Protein AF-A0A5C5ZPW2-F1 (afdb_monomer)

pLDDT: mean 73.65, std 18.37, range [35.09, 95.56]

Sequence (153 aa):
METLLQEAFNASRSLNKGDGQILRKQLEKANDLPLNSLVSRGIEAHHVIPKELKNNALLRRLRFNIDSALNGIPLDNIYHTGSHPNYNEAWRRVLEKINASKKSIYQKEELLIAAIAKANKAILEGPGLRKTSSNTNNPALFTKRAFRVETIA

Solvent-accessible surface area (backbone atoms only — not comparable to full-atom values): 9086 Å² total; per-residue (Å²): 124,70,63,65,58,51,50,54,50,54,56,21,53,5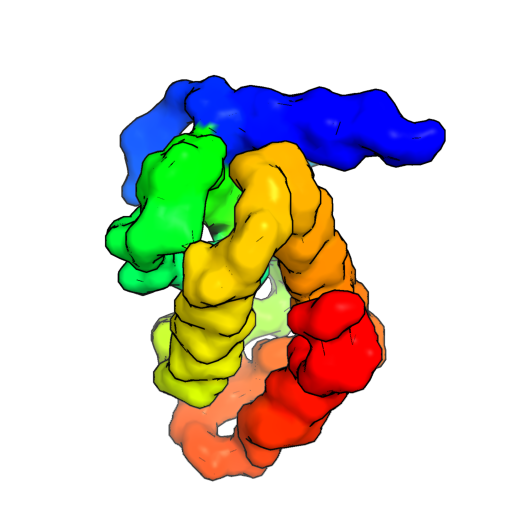8,82,77,86,84,69,75,71,45,28,45,54,33,42,27,58,77,67,78,41,60,89,62,51,47,59,79,68,56,29,44,67,40,58,68,60,52,73,89,54,55,81,37,70,45,40,55,72,69,44,55,41,61,42,22,36,83,31,45,43,83,41,75,80,66,74,73,91,73,87,52,69,65,59,53,48,50,50,51,52,54,45,49,52,54,56,72,42,94,62,54,73,67,57,41,49,54,52,50,53,51,47,45,54,37,36,51,49,37,41,74,74,43,83,42,87,59,76,57,87,67,99,72,70,67,54,65,59,55,45,48,68,31,55,47,72,88,77,79,123

Radius of gyration: 15.15 Å; Cα contacts (8 Å, |Δi|>4): 164; chains: 1; bounding box: 29×37×38 Å

Organism: NCBI:txid2714738

Secondary structure (DSSP, 8-state):
-HHHHHHHHHHTTS-----SHHHHHHHHHHTTPPTTHHHHTTEEEEESS-GGGTT-HHHHHHT--TTSGGGEEEEES----S--HHHHHHHHHHHHHHHHSS--HHHHHHHHHHHHHHHHHHHHHSS-S---SSS-S-HHHHHHHHS-GGG--

InterPro domains:
  IPR032871 AHH domain-containing protein [PF14412] (41-120)

Foldseek 3Di:
DVPVLVVLLVQQLDDDDDDLLLLQVQLCVVVVHPPCPLVVQQKDKDFLQDPVCCVPPLCVVSSGNSSHPLRTDIDHPAPDDDDDVLSNVLSSVQSVLLVPDPDDNVVSSVSVSLLSVLSNCLQVVPVHVHDDPDDDPPVCVSSCRSCVPVPND

Mean predicted aligned error: 9.57 Å

Structure (mmCIF, N/CA/C/O backbone):
data_AF-A0A5C5ZPW2-F1
#
_entry.id   AF-A0A5C5ZPW2-F1
#
loop_
_atom_site.group_PDB
_atom_site.id
_atom_site.type_symbol
_atom_site.label_atom_id
_atom_site.label_alt_id
_atom_site.label_comp_id
_atom_site.label_asym_id
_atom_site.label_entity_id
_atom_site.label_seq_id
_atom_site.pdbx_PDB_ins_code
_atom_site.Cartn_x
_atom_site.Cartn_y
_atom_site.Cartn_z
_atom_site.occupancy
_atom_site.B_iso_or_equiv
_atom_site.auth_seq_id
_atom_site.auth_comp_id
_atom_site.auth_asym_id
_atom_site.auth_atom_id
_atom_site.pdbx_PDB_model_num
ATOM 1 N N . MET A 1 1 ? 10.121 8.602 15.554 1.00 48.44 1 MET A N 1
ATOM 2 C CA . MET A 1 1 ? 9.873 7.662 14.435 1.00 48.44 1 MET A CA 1
ATOM 3 C C . MET A 1 1 ? 8.393 7.623 14.026 1.00 48.44 1 MET A C 1
ATOM 5 O O . MET A 1 1 ? 8.129 7.320 12.873 1.00 48.44 1 MET A O 1
ATOM 9 N N . GLU A 1 2 ? 7.447 7.993 14.909 1.00 52.41 2 GLU A N 1
ATOM 10 C CA . GLU A 1 2 ? 5.997 8.098 14.610 1.00 52.41 2 GLU A CA 1
ATOM 11 C C . GLU A 1 2 ? 5.615 9.193 13.592 1.00 52.41 2 GLU A C 1
ATOM 13 O O . GLU A 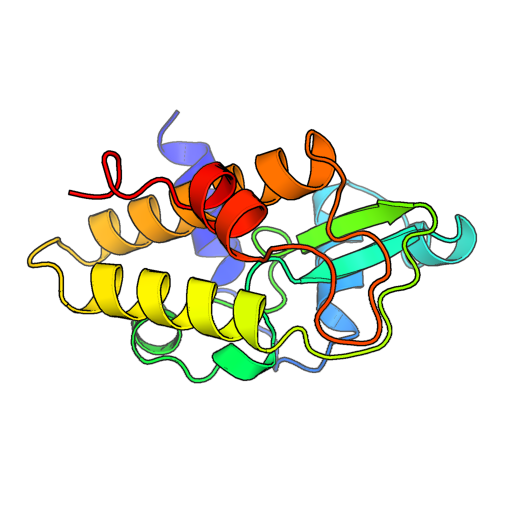1 2 ? 4.643 9.040 12.859 1.00 52.41 2 GLU A O 1
ATOM 18 N N . THR A 1 3 ? 6.384 10.279 13.487 1.00 58.84 3 THR A N 1
ATOM 19 C CA . THR A 1 3 ? 6.017 11.451 12.669 1.00 58.84 3 THR A CA 1
ATOM 20 C C . THR A 1 3 ? 6.078 11.200 11.159 1.00 58.84 3 THR A C 1
ATOM 22 O O . THR A 1 3 ? 5.123 11.511 10.454 1.00 58.84 3 THR A O 1
ATOM 25 N N . LEU A 1 4 ? 7.137 10.553 10.659 1.00 59.34 4 LEU A N 1
ATOM 26 C CA . LEU A 1 4 ? 7.328 10.319 9.217 1.00 59.34 4 LEU A CA 1
ATOM 27 C C . LEU A 1 4 ? 6.287 9.357 8.618 1.00 59.34 4 LEU A C 1
ATOM 29 O O . LEU A 1 4 ? 5.847 9.536 7.483 1.00 59.34 4 LEU A 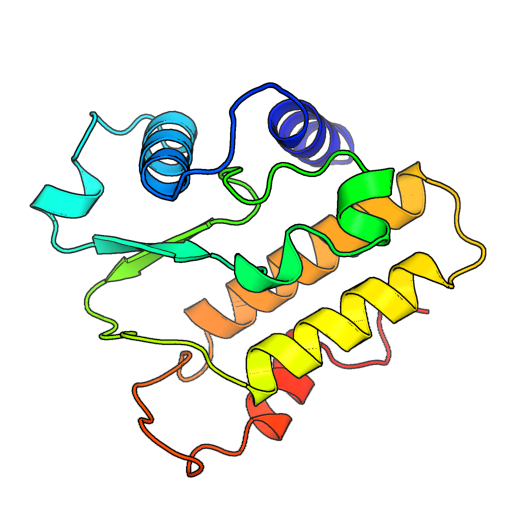O 1
ATOM 33 N N . LEU A 1 5 ? 5.865 8.341 9.380 1.00 59.28 5 LEU A N 1
ATOM 34 C CA . LEU A 1 5 ? 4.841 7.393 8.926 1.00 59.28 5 LEU A CA 1
ATOM 35 C C . LEU A 1 5 ? 3.453 8.041 8.894 1.00 59.28 5 LEU A C 1
ATOM 37 O O . LEU A 1 5 ? 2.701 7.823 7.943 1.00 59.28 5 LEU A O 1
ATOM 41 N N . GLN A 1 6 ? 3.135 8.880 9.883 1.00 64.81 6 GLN A N 1
ATOM 42 C CA . GLN A 1 6 ? 1.873 9.613 9.914 1.00 64.81 6 GLN A CA 1
ATOM 43 C C . GLN A 1 6 ? 1.805 10.685 8.817 1.00 64.81 6 GLN A C 1
ATOM 45 O O . GLN A 1 6 ? 0.753 10.869 8.207 1.00 64.81 6 GLN A O 1
ATOM 50 N N . GLU A 1 7 ? 2.913 11.361 8.513 1.00 67.62 7 GLU A N 1
ATOM 51 C CA . GLU A 1 7 ? 3.010 12.316 7.402 1.00 67.62 7 GLU A CA 1
ATOM 52 C C . GLU A 1 7 ? 2.809 11.634 6.045 1.00 67.62 7 GLU A C 1
ATOM 54 O O . GLU A 1 7 ? 1.976 12.083 5.253 1.00 67.62 7 GLU A O 1
ATOM 59 N N . ALA A 1 8 ? 3.477 10.501 5.801 1.00 63.34 8 ALA A N 1
ATOM 60 C CA . ALA A 1 8 ? 3.278 9.704 4.589 1.00 63.34 8 ALA A CA 1
ATOM 61 C C . ALA A 1 8 ? 1.829 9.199 4.465 1.00 63.34 8 ALA A C 1
ATOM 63 O O . ALA A 1 8 ? 1.246 9.188 3.374 1.00 63.34 8 ALA A O 1
ATOM 64 N N . PHE A 1 9 ? 1.206 8.828 5.587 1.00 67.56 9 PHE A N 1
ATOM 65 C CA . PHE A 1 9 ? -0.193 8.420 5.606 1.00 67.56 9 PHE A CA 1
ATOM 66 C C . PHE A 1 9 ? -1.151 9.588 5.350 1.00 67.56 9 PHE A C 1
ATOM 68 O O . PHE A 1 9 ? -2.096 9.459 4.573 1.00 67.56 9 PHE A O 1
ATOM 75 N N . ASN A 1 10 ? -0.898 10.758 5.928 1.00 69.19 10 ASN A N 1
ATOM 76 C CA . ASN A 1 10 ? -1.689 11.958 5.671 1.00 69.19 10 ASN A CA 1
ATOM 77 C C . ASN A 1 10 ? -1.545 12.424 4.214 1.00 69.19 10 ASN A C 1
ATOM 79 O O . ASN A 1 10 ? -2.543 12.786 3.589 1.00 69.19 10 ASN A O 1
ATOM 83 N N . ALA A 1 11 ? -0.351 12.315 3.623 1.00 65.94 11 ALA A N 1
ATOM 84 C CA . ALA A 1 11 ? -0.140 12.530 2.193 1.00 65.94 11 ALA A CA 1
ATOM 85 C C . ALA A 1 11 ? -0.947 11.530 1.344 1.00 65.94 11 ALA A C 1
ATOM 87 O O . ALA A 1 11 ? -1.524 11.912 0.327 1.00 65.94 11 ALA A O 1
ATOM 88 N N . SER A 1 12 ? -1.101 10.284 1.813 1.00 60.56 12 SER A N 1
ATOM 89 C CA . SER A 1 12 ? -1.986 9.292 1.186 1.00 60.56 12 SER A CA 1
ATOM 90 C C . SER A 1 12 ? -3.478 9.632 1.286 1.00 60.56 12 SER A C 1
ATOM 92 O O . SER A 1 12 ? -4.277 9.031 0.587 1.00 60.56 12 SER A O 1
ATOM 94 N N . ARG A 1 13 ? -3.901 10.585 2.120 1.00 68.56 13 ARG A N 1
ATOM 95 C CA . ARG A 1 13 ? -5.306 11.035 2.185 1.00 68.56 13 ARG A CA 1
ATOM 96 C C . ARG A 1 13 ? -5.600 12.191 1.233 1.00 68.56 13 ARG A C 1
ATOM 98 O O . ARG A 1 13 ? -6.762 12.466 0.932 1.00 68.56 13 ARG A O 1
ATOM 105 N N . SER A 1 14 ? -4.556 12.873 0.768 1.00 54.31 14 SER A N 1
ATOM 106 C CA . SER A 1 14 ? -4.656 14.054 -0.078 1.00 54.31 14 SER A CA 1
ATOM 107 C C . SER A 1 14 ? -4.823 13.658 -1.550 1.00 54.31 14 SER A C 1
ATOM 109 O O . SER A 1 14 ? -3.887 13.210 -2.202 1.00 54.31 14 SER A O 1
ATOM 111 N N . LEU A 1 15 ? -6.065 13.795 -2.030 1.00 49.66 15 LEU A N 1
ATOM 112 C CA . LEU A 1 15 ? -6.499 14.051 -3.411 1.00 49.66 15 LEU A CA 1
ATOM 113 C C . LEU A 1 15 ? -5.731 13.329 -4.541 1.00 49.66 15 LEU A C 1
ATOM 115 O O . LEU A 1 15 ? -4.654 13.751 -4.948 1.00 49.66 15 LEU A O 1
ATOM 119 N N . ASN A 1 16 ? -6.361 12.320 -5.158 1.00 47.97 16 ASN A N 1
ATOM 120 C CA . ASN A 1 16 ? -6.749 12.344 -6.580 1.00 47.97 16 ASN A CA 1
ATOM 121 C C . ASN A 1 16 ? -7.452 11.035 -6.992 1.00 47.97 16 ASN A C 1
ATOM 123 O O . ASN A 1 16 ? -7.126 9.952 -6.514 1.00 47.97 16 ASN A O 1
ATOM 127 N N . LYS A 1 17 ? -8.465 11.161 -7.859 1.00 44.84 17 LYS A N 1
ATOM 128 C CA . LYS A 1 17 ? -9.323 10.073 -8.354 1.00 44.84 17 LYS A CA 1
ATOM 129 C C . LYS A 1 17 ? -8.474 8.988 -9.026 1.00 44.84 17 LYS A C 1
ATOM 131 O O . LYS A 1 17 ? -7.730 9.279 -9.952 1.00 44.84 17 LYS A O 1
ATOM 136 N N . GLY A 1 18 ? -8.568 7.762 -8.514 1.00 43.72 18 GLY A N 1
ATOM 137 C CA . GLY A 1 18 ? -7.619 6.692 -8.799 1.00 43.72 18 GLY A CA 1
ATOM 138 C C . GLY A 1 18 ? -7.685 6.110 -10.211 1.00 43.72 18 GLY A C 1
ATOM 139 O O . GLY A 1 18 ? -8.371 5.113 -10.443 1.00 43.72 18 GLY A O 1
ATOM 140 N N . ASP A 1 19 ? -6.875 6.651 -11.119 1.00 44.81 19 ASP A N 1
ATOM 141 C CA . ASP A 1 19 ? -6.760 6.204 -12.508 1.00 44.81 19 ASP A CA 1
ATOM 142 C C . ASP A 1 19 ? -5.369 5.665 -12.867 1.00 44.81 19 ASP A C 1
ATOM 144 O O . ASP A 1 19 ? -4.996 5.702 -14.021 1.00 44.81 19 ASP A O 1
ATOM 148 N N . GLY A 1 20 ? -4.587 5.089 -11.940 1.00 46.69 20 GLY A N 1
ATOM 149 C CA . GLY A 1 20 ? -3.472 4.167 -12.277 1.00 46.69 20 GLY A CA 1
ATOM 150 C C . GLY A 1 20 ? -2.232 4.789 -12.951 1.00 46.69 20 GLY A C 1
ATOM 151 O O . GLY A 1 20 ? -1.120 4.358 -12.685 1.00 46.69 20 GLY A O 1
ATOM 152 N N . GLN A 1 21 ? -2.374 5.885 -13.698 1.00 54.00 21 GLN A N 1
ATOM 153 C CA . GLN A 1 21 ? -1.298 6.779 -14.124 1.00 54.00 21 GLN A CA 1
ATOM 154 C C . GLN A 1 21 ? -0.813 7.680 -12.976 1.00 54.00 21 GLN A C 1
ATOM 156 O O . GLN A 1 21 ? 0.151 8.427 -13.134 1.00 54.00 21 GLN A O 1
ATOM 161 N N . ILE A 1 22 ? -1.495 7.638 -11.827 1.00 78.69 22 ILE A N 1
ATOM 162 C CA . ILE A 1 22 ? -1.210 8.480 -10.665 1.00 78.69 22 ILE A CA 1
ATOM 163 C C . ILE A 1 22 ? -0.125 7.856 -9.792 1.00 78.69 22 ILE A C 1
ATOM 165 O O . ILE A 1 22 ? 0.755 8.597 -9.367 1.00 78.69 22 ILE A O 1
ATOM 169 N N . LEU A 1 23 ? -0.114 6.528 -9.598 1.00 84.69 23 LEU A N 1
ATOM 170 C CA . LEU A 1 23 ? 0.870 5.882 -8.720 1.00 84.69 23 LEU A CA 1
ATOM 171 C C . LEU A 1 23 ? 2.302 6.216 -9.136 1.00 84.69 23 LEU A C 1
ATOM 173 O O . LEU A 1 23 ? 3.099 6.649 -8.310 1.00 84.69 23 LEU A O 1
ATOM 177 N N . ARG A 1 24 ? 2.612 6.094 -10.432 1.00 86.31 24 ARG A N 1
ATOM 178 C CA . ARG A 1 24 ? 3.929 6.459 -10.961 1.00 86.31 24 ARG A CA 1
ATOM 179 C C . ARG A 1 24 ? 4.292 7.906 -10.642 1.00 86.31 24 ARG A C 1
ATOM 181 O O . ARG A 1 24 ? 5.387 8.153 -10.160 1.00 86.31 24 ARG A O 1
ATOM 188 N N . LYS A 1 25 ? 3.381 8.852 -10.888 1.00 85.62 25 LYS A N 1
ATOM 189 C CA . LYS A 1 25 ? 3.621 10.279 -10.619 1.00 85.62 25 LYS A CA 1
ATOM 190 C C . LYS A 1 25 ? 3.854 10.538 -9.132 1.00 85.62 25 LYS A C 1
ATOM 192 O O . LYS A 1 25 ? 4.693 11.360 -8.786 1.00 85.62 25 LYS A O 1
ATOM 197 N N . GLN A 1 26 ? 3.122 9.841 -8.262 1.00 86.06 26 GLN A N 1
ATOM 198 C CA . GLN A 1 26 ? 3.303 9.933 -6.815 1.00 86.06 26 GLN A CA 1
ATOM 199 C C . GLN A 1 26 ? 4.649 9.344 -6.385 1.00 86.06 26 GLN A C 1
ATOM 201 O O . GLN A 1 26 ? 5.336 9.966 -5.585 1.00 86.06 26 GLN A O 1
ATOM 206 N N . LEU A 1 27 ? 5.058 8.198 -6.942 1.00 85.75 27 LEU A N 1
ATOM 207 C CA . LEU A 1 27 ? 6.374 7.607 -6.688 1.00 85.75 27 LEU A CA 1
ATOM 208 C C . LEU A 1 27 ? 7.508 8.501 -7.191 1.00 85.75 27 LEU A C 1
ATOM 210 O O . LEU A 1 27 ? 8.450 8.741 -6.448 1.00 85.75 27 LEU A O 1
ATOM 214 N N . GLU A 1 28 ? 7.415 9.025 -8.413 1.00 85.19 28 GLU A N 1
ATOM 215 C CA . GLU A 1 28 ? 8.413 9.948 -8.960 1.00 85.19 28 GLU A CA 1
ATOM 216 C C . GLU A 1 28 ? 8.532 11.194 -8.077 1.00 85.19 28 GLU A C 1
ATOM 218 O O . GLU A 1 28 ? 9.628 11.517 -7.633 1.00 85.19 28 GLU A O 1
ATOM 223 N N . LYS A 1 29 ? 7.404 11.813 -7.709 1.00 86.56 29 LYS A N 1
ATOM 224 C CA . LYS A 1 29 ? 7.383 12.965 -6.800 1.00 86.56 29 LYS A CA 1
ATOM 225 C C . LYS A 1 29 ? 7.967 12.646 -5.420 1.00 86.56 29 LYS A C 1
ATOM 227 O O . LYS A 1 29 ? 8.700 13.460 -4.882 1.00 86.56 29 LYS A O 1
ATOM 232 N N . ALA A 1 30 ? 7.634 11.494 -4.838 1.00 84.69 30 ALA A N 1
ATOM 233 C CA . ALA A 1 30 ? 8.107 11.108 -3.507 1.00 84.69 30 ALA A CA 1
ATOM 234 C C . ALA A 1 30 ? 9.608 10.773 -3.463 1.00 84.69 30 ALA A C 1
ATO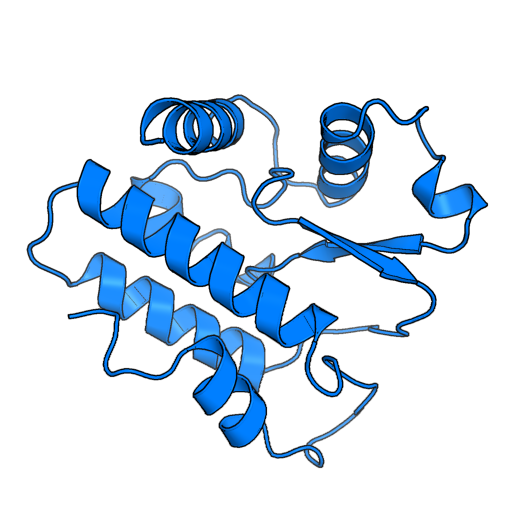M 236 O O . ALA A 1 30 ? 10.180 10.734 -2.380 1.00 84.69 30 ALA A O 1
ATOM 237 N N . ASN A 1 31 ? 10.224 10.510 -4.618 1.00 82.56 31 ASN A N 1
ATOM 238 C CA . ASN A 1 31 ? 11.650 10.213 -4.751 1.00 82.56 31 ASN A CA 1
ATOM 239 C C . ASN A 1 31 ? 12.421 11.356 -5.438 1.00 82.56 31 ASN A C 1
ATOM 241 O O . ASN A 1 31 ? 13.528 11.126 -5.920 1.00 82.56 31 ASN A O 1
ATOM 245 N N . ASP A 1 32 ? 11.820 12.547 -5.548 1.00 87.25 32 ASP A N 1
ATOM 246 C CA . ASP A 1 32 ? 12.389 13.714 -6.239 1.00 87.25 32 ASP A CA 1
ATOM 247 C C . ASP A 1 32 ? 12.880 13.409 -7.669 1.00 87.25 32 ASP A C 1
ATOM 249 O O . ASP A 1 32 ? 13.855 13.971 -8.171 1.00 87.25 32 ASP A O 1
ATOM 253 N N . LEU A 1 33 ? 12.189 12.493 -8.353 1.00 83.94 33 LEU A N 1
ATOM 254 C CA . LEU A 1 33 ? 12.494 12.105 -9.722 1.00 83.94 33 LEU A CA 1
ATOM 255 C C . LEU A 1 33 ? 11.722 12.979 -10.722 1.00 83.94 33 LEU A C 1
ATOM 257 O O . LEU A 1 33 ? 10.545 13.288 -10.505 1.00 83.94 33 LEU A O 1
ATOM 261 N N . PRO A 1 34 ? 12.327 13.304 -11.880 1.00 88.00 34 PRO A N 1
ATOM 262 C CA . PRO A 1 34 ? 11.604 13.912 -12.988 1.00 88.00 34 PRO A CA 1
ATOM 263 C C . PRO A 1 34 ? 10.418 13.051 -13.440 1.00 88.00 34 PRO A C 1
ATOM 26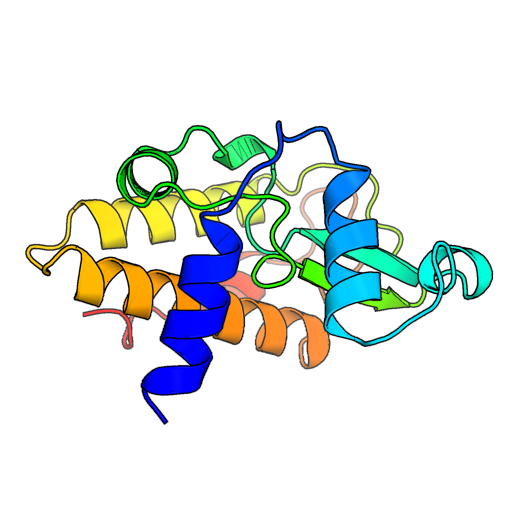5 O O . PRO A 1 34 ? 10.471 11.817 -13.409 1.00 88.00 34 PRO A O 1
ATOM 268 N N . LEU A 1 35 ? 9.365 13.706 -13.933 1.00 83.44 35 LEU A N 1
ATOM 269 C CA . LEU A 1 35 ? 8.216 13.019 -14.516 1.00 83.44 35 LEU A CA 1
ATOM 270 C C . LEU A 1 35 ? 8.669 12.092 -15.658 1.00 83.44 35 LEU A C 1
ATOM 272 O O . LEU A 1 35 ? 9.408 12.508 -16.545 1.00 83.44 35 LEU A O 1
ATOM 276 N N . ASN A 1 36 ? 8.165 10.857 -15.666 1.00 83.69 36 ASN A N 1
ATOM 277 C CA . ASN A 1 36 ? 8.501 9.789 -16.622 1.00 83.69 36 ASN A CA 1
ATOM 278 C C . ASN A 1 36 ? 9.906 9.178 -16.467 1.00 83.69 36 ASN A C 1
ATOM 280 O O . ASN A 1 36 ? 10.270 8.332 -17.284 1.00 83.69 36 ASN A O 1
ATOM 284 N N . SER A 1 37 ? 10.664 9.531 -15.422 1.00 85.31 37 SER A N 1
ATOM 285 C CA . SER A 1 37 ? 11.980 8.938 -15.135 1.00 85.31 37 SER A CA 1
ATOM 286 C C . SER A 1 37 ? 11.915 7.425 -14.895 1.00 85.31 37 SER A C 1
ATOM 288 O O . SER A 1 37 ? 12.823 6.696 -15.286 1.00 85.31 37 SER A O 1
ATOM 290 N N . LEU A 1 38 ? 10.831 6.908 -14.302 1.00 83.06 38 LEU A N 1
ATOM 291 C CA . LEU A 1 38 ? 10.691 5.457 -14.124 1.00 83.06 38 LEU A CA 1
ATOM 292 C C . LEU A 1 38 ? 10.466 4.754 -15.471 1.00 83.06 38 LEU A C 1
ATOM 294 O O . LEU A 1 38 ? 11.140 3.773 -15.774 1.00 83.06 38 LEU A O 1
ATOM 298 N N . VAL A 1 39 ? 9.604 5.316 -16.327 1.00 81.56 39 VAL A N 1
ATOM 299 C CA . VAL A 1 39 ? 9.313 4.754 -17.660 1.00 81.56 39 VAL A CA 1
ATOM 300 C C . VAL A 1 39 ? 10.555 4.750 -18.544 1.00 81.56 39 VAL A C 1
ATOM 302 O O . VAL A 1 39 ? 10.841 3.739 -19.179 1.00 81.56 39 VAL A O 1
ATOM 305 N N . SER A 1 40 ? 11.317 5.848 -18.570 1.00 81.75 40 SER A N 1
ATOM 306 C CA . SER A 1 40 ? 12.529 5.943 -19.396 1.00 81.75 40 SER A CA 1
ATOM 307 C C . SER A 1 40 ? 13.610 4.937 -18.993 1.00 81.75 40 SER A C 1
ATOM 309 O O . SER A 1 40 ? 14.456 4.585 -19.810 1.00 81.75 40 SER A O 1
ATOM 311 N N . ARG A 1 41 ? 13.559 4.444 -17.752 1.00 81.56 41 ARG A N 1
ATOM 312 C CA . ARG A 1 41 ? 14.459 3.423 -17.203 1.00 81.56 41 ARG A CA 1
ATOM 313 C C . ARG A 1 41 ? 13.907 1.998 -17.320 1.00 81.56 41 ARG A C 1
ATOM 315 O O . ARG A 1 41 ? 14.553 1.076 -16.833 1.00 81.56 41 ARG A O 1
ATOM 322 N N . GLY A 1 42 ? 12.727 1.809 -17.920 1.00 78.25 42 GLY A N 1
ATOM 323 C CA . GLY A 1 42 ? 12.053 0.506 -17.975 1.00 78.25 42 GLY A CA 1
ATOM 324 C C . GLY A 1 42 ? 11.576 0.004 -16.606 1.00 78.25 42 GLY A C 1
ATOM 325 O O . GLY A 1 42 ? 11.471 -1.201 -16.394 1.00 78.25 42 GLY A O 1
ATOM 326 N N . ILE A 1 43 ? 11.333 0.920 -15.664 1.00 82.38 43 ILE A N 1
ATOM 327 C CA . ILE A 1 43 ? 10.875 0.626 -14.305 1.00 82.38 43 ILE A CA 1
ATOM 328 C C . ILE A 1 43 ? 9.360 0.816 -14.234 1.00 82.38 43 ILE A C 1
ATOM 330 O O . ILE A 1 43 ? 8.830 1.875 -14.585 1.00 82.38 43 ILE A O 1
ATOM 334 N N . GLU A 1 44 ? 8.661 -0.193 -13.724 1.00 80.25 44 GLU A N 1
ATOM 335 C CA . GLU A 1 44 ? 7.219 -0.139 -13.507 1.00 80.25 44 GLU A CA 1
ATOM 336 C C . GLU A 1 44 ? 6.883 0.326 -12.085 1.00 80.25 44 GLU A C 1
ATOM 338 O O . GLU A 1 44 ? 7.555 -0.013 -11.109 1.00 80.25 44 GLU A O 1
ATOM 343 N N . ALA A 1 45 ? 5.808 1.108 -11.967 1.00 84.56 45 ALA A N 1
ATOM 344 C CA . ALA A 1 45 ? 5.212 1.473 -10.689 1.00 84.56 45 ALA A CA 1
ATOM 345 C C . ALA A 1 45 ? 4.197 0.398 -10.286 1.00 84.56 45 ALA A C 1
ATOM 347 O O . ALA A 1 45 ? 3.104 0.341 -10.852 1.00 84.56 45 ALA A O 1
ATOM 348 N N . HIS A 1 46 ? 4.548 -0.439 -9.314 1.00 84.44 46 HIS A N 1
ATOM 349 C CA . HIS A 1 46 ? 3.729 -1.577 -8.908 1.00 84.44 46 HIS A CA 1
ATOM 350 C C . HIS A 1 46 ? 2.939 -1.284 -7.627 1.00 84.44 46 HIS A C 1
ATOM 352 O O . HIS A 1 46 ? 3.507 -0.857 -6.619 1.00 84.44 46 HIS A O 1
ATOM 358 N N . HIS A 1 47 ? 1.630 -1.554 -7.651 1.00 88.00 47 HIS A N 1
ATOM 359 C CA . HIS A 1 47 ? 0.761 -1.450 -6.478 1.00 88.00 47 HIS A CA 1
ATOM 360 C C . HIS A 1 47 ? 1.027 -2.576 -5.486 1.00 88.00 47 HIS A C 1
ATOM 362 O O . HIS A 1 47 ? 0.948 -3.759 -5.807 1.00 88.00 47 HIS A O 1
ATOM 368 N N . VAL A 1 48 ? 1.269 -2.207 -4.239 1.00 88.44 48 VAL A N 1
ATOM 369 C CA . VAL A 1 48 ? 1.508 -3.151 -3.151 1.00 88.44 48 VAL A CA 1
ATOM 370 C C . VAL A 1 48 ? 0.178 -3.757 -2.727 1.00 88.44 48 VAL A C 1
ATOM 372 O O . VAL A 1 48 ? -0.017 -4.958 -2.858 1.00 88.44 48 VAL A O 1
ATOM 375 N N . ILE A 1 49 ? -0.785 -2.941 -2.312 1.00 90.44 49 ILE A N 1
ATOM 376 C CA . ILE A 1 49 ? -2.186 -3.341 -2.199 1.00 90.44 49 ILE A CA 1
ATOM 377 C C . ILE A 1 49 ? -2.801 -3.278 -3.602 1.00 90.44 49 ILE A C 1
ATOM 379 O O . ILE A 1 49 ? -2.825 -2.188 -4.183 1.00 90.44 49 ILE A O 1
ATOM 383 N N . PRO A 1 50 ? -3.343 -4.391 -4.128 1.00 87.75 50 PRO A N 1
ATOM 384 C CA . PRO A 1 50 ? -3.945 -4.446 -5.456 1.00 87.75 50 PRO A CA 1
ATOM 385 C C . PRO A 1 50 ? -5.039 -3.399 -5.657 1.00 87.75 50 PRO A C 1
ATOM 387 O O . PRO A 1 50 ? -5.894 -3.191 -4.787 1.00 87.75 50 PRO A O 1
ATOM 390 N N . LYS A 1 51 ? -5.056 -2.768 -6.834 1.00 87.44 51 LYS A N 1
ATOM 391 C CA . LYS A 1 51 ? -6.010 -1.699 -7.162 1.00 87.44 51 LYS A CA 1
ATOM 392 C C . LYS A 1 51 ? -7.462 -2.186 -7.146 1.00 87.44 51 LYS A C 1
ATOM 394 O O . LYS A 1 51 ? -8.379 -1.418 -6.853 1.00 87.44 51 LYS A O 1
ATOM 399 N N . GLU A 1 52 ? -7.684 -3.469 -7.397 1.00 87.25 52 GLU A N 1
ATOM 400 C CA . GLU A 1 52 ? -8.982 -4.142 -7.329 1.00 87.25 52 GLU A CA 1
ATOM 401 C C . GLU A 1 52 ? -9.584 -4.095 -5.918 1.00 87.25 52 GLU A C 1
ATOM 403 O O . GLU A 1 52 ? -10.804 -4.131 -5.761 1.00 87.25 52 GLU A O 1
ATOM 408 N N . LEU A 1 53 ? -8.749 -3.947 -4.884 1.00 90.69 53 LEU A N 1
ATOM 409 C CA . LEU A 1 53 ? -9.183 -3.824 -3.495 1.00 90.69 53 LEU A CA 1
ATOM 410 C C . LEU A 1 53 ? -9.457 -2.378 -3.068 1.00 90.69 53 LEU A C 1
ATOM 412 O O . LEU A 1 53 ? -9.814 -2.169 -1.912 1.00 90.69 53 LEU A O 1
ATOM 416 N N . LYS A 1 54 ? -9.375 -1.382 -3.966 1.00 90.12 54 LYS A N 1
ATOM 417 C CA . LYS A 1 54 ? -9.600 0.046 -3.643 1.00 90.12 54 LYS A CA 1
ATOM 418 C C . LYS A 1 54 ? -10.899 0.325 -2.872 1.00 90.12 54 LYS A C 1
ATOM 420 O O . LYS A 1 54 ? -10.965 1.260 -2.083 1.00 90.12 54 LYS A O 1
ATOM 425 N N . ASN A 1 55 ? -11.930 -0.493 -3.093 1.00 90.38 55 ASN A N 1
ATOM 426 C CA . ASN A 1 55 ? -13.246 -0.347 -2.469 1.00 90.38 55 ASN A CA 1
ATOM 427 C C . ASN A 1 55 ? -13.389 -1.113 -1.140 1.00 90.38 55 ASN A C 1
ATOM 429 O O . ASN A 1 55 ? -14.482 -1.132 -0.574 1.00 90.38 55 ASN A O 1
ATOM 433 N N . ASN A 1 56 ? -12.319 -1.737 -0.633 1.00 94.44 56 ASN A N 1
ATOM 434 C CA . ASN A 1 56 ? -12.330 -2.436 0.648 1.00 94.44 56 ASN A CA 1
ATOM 435 C C . ASN A 1 56 ? -12.769 -1.498 1.792 1.00 94.44 56 ASN A C 1
ATOM 437 O O . ASN A 1 56 ? -12.405 -0.318 1.828 1.00 94.44 56 ASN A O 1
ATOM 441 N N . ALA A 1 57 ? -13.551 -2.031 2.736 1.00 95.56 57 ALA A N 1
ATOM 442 C CA . ALA A 1 57 ? -14.153 -1.256 3.818 1.00 95.56 57 ALA A CA 1
ATOM 443 C C . ALA A 1 57 ? -13.113 -0.534 4.688 1.00 95.56 57 ALA A C 1
ATOM 445 O O . ALA A 1 57 ? -13.329 0.627 5.042 1.00 95.56 57 ALA A O 1
ATOM 446 N N . LEU A 1 58 ? -11.978 -1.180 4.984 1.00 95.31 58 LEU A N 1
ATOM 447 C CA . LEU A 1 58 ? -10.887 -0.556 5.728 1.00 95.31 58 LEU A CA 1
ATOM 448 C C . LEU A 1 58 ? -10.317 0.638 4.967 1.00 95.31 58 LEU A C 1
ATOM 450 O O . LEU A 1 58 ? -10.243 1.731 5.518 1.00 95.31 58 LEU A O 1
ATOM 454 N N . LEU A 1 59 ? -9.950 0.446 3.696 1.00 93.88 59 LEU A N 1
ATOM 455 C CA . LEU A 1 59 ? -9.307 1.486 2.887 1.00 93.88 59 LEU A CA 1
ATOM 456 C C . LEU A 1 59 ? -10.214 2.706 2.723 1.00 93.88 59 LEU A C 1
ATOM 458 O O . LEU A 1 59 ? -9.768 3.839 2.900 1.00 93.88 59 LEU A O 1
ATOM 462 N N . ARG A 1 60 ? -11.513 2.479 2.487 1.00 92.56 60 ARG A N 1
ATOM 463 C CA . ARG A 1 60 ? -12.517 3.551 2.446 1.00 92.56 60 ARG A CA 1
ATOM 464 C C . ARG A 1 60 ? -12.639 4.276 3.781 1.00 92.56 60 ARG A C 1
ATOM 466 O O . ARG A 1 60 ? -12.660 5.504 3.804 1.00 92.56 60 ARG A O 1
ATOM 473 N N . ARG A 1 61 ? -12.709 3.532 4.889 1.00 91.12 61 ARG A N 1
ATOM 474 C CA . ARG A 1 61 ? -12.826 4.093 6.242 1.00 91.12 61 ARG A CA 1
ATOM 475 C C . ARG A 1 61 ? -11.598 4.925 6.618 1.00 91.12 61 ARG A C 1
ATOM 477 O O . ARG A 1 61 ? -11.753 5.987 7.209 1.00 91.12 61 ARG A O 1
ATOM 484 N N . LEU A 1 62 ? -10.407 4.478 6.229 1.00 90.56 62 LEU A N 1
ATOM 485 C CA . LEU A 1 62 ? -9.154 5.198 6.449 1.00 90.56 62 LEU A CA 1
ATOM 486 C C . LEU A 1 62 ? -8.928 6.356 5.466 1.00 90.56 62 LEU A C 1
ATOM 488 O O . LEU A 1 62 ? -8.039 7.179 5.702 1.00 90.56 62 LEU A O 1
ATOM 492 N N . ARG A 1 63 ? -9.739 6.440 4.401 1.00 90.50 63 ARG A N 1
ATOM 493 C CA . ARG A 1 63 ? -9.554 7.346 3.256 1.00 90.50 63 ARG A CA 1
ATOM 494 C C . ARG A 1 63 ? -8.180 7.167 2.600 1.00 90.50 63 ARG A C 1
ATOM 496 O O . ARG A 1 63 ? -7.541 8.140 2.216 1.00 90.50 63 ARG A O 1
ATOM 503 N N . PHE A 1 64 ? -7.725 5.921 2.508 1.00 88.38 64 PHE A N 1
ATOM 504 C CA . PHE A 1 64 ? -6.430 5.579 1.933 1.00 88.38 64 PHE A CA 1
ATOM 505 C C . PHE A 1 64 ? -6.452 5.735 0.407 1.00 88.38 64 PHE A C 1
ATOM 507 O O . PHE A 1 64 ? -7.255 5.087 -0.271 1.00 88.38 64 PHE A O 1
ATOM 514 N N . ASN A 1 65 ? -5.567 6.563 -0.149 1.00 88.44 65 ASN A N 1
ATOM 515 C CA . ASN A 1 65 ? -5.368 6.640 -1.593 1.00 88.44 65 ASN A CA 1
ATOM 516 C C . ASN A 1 65 ? -4.578 5.420 -2.075 1.00 88.44 65 ASN A C 1
ATOM 518 O O . ASN A 1 65 ? -3.388 5.285 -1.796 1.00 88.44 65 ASN A O 1
ATOM 522 N N . ILE A 1 66 ? -5.240 4.558 -2.849 1.00 89.38 66 ILE A N 1
ATOM 523 C CA . ILE A 1 66 ? -4.626 3.359 -3.430 1.00 89.38 66 ILE A CA 1
ATOM 524 C C . ILE A 1 66 ? -3.462 3.689 -4.376 1.00 89.38 66 ILE A C 1
ATOM 526 O O . ILE A 1 66 ? -2.563 2.874 -4.535 1.00 89.38 66 ILE A O 1
ATOM 530 N N . ASP A 1 67 ? -3.454 4.886 -4.968 1.00 88.25 67 ASP A N 1
ATOM 531 C CA . ASP A 1 67 ? -2.388 5.375 -5.845 1.00 88.25 67 ASP A CA 1
ATOM 532 C C . ASP A 1 67 ? -1.332 6.198 -5.076 1.00 88.25 67 ASP A C 1
ATOM 534 O O . ASP A 1 67 ? -0.508 6.874 -5.689 1.00 88.25 67 ASP A O 1
ATOM 538 N N . SER A 1 68 ? -1.347 6.177 -3.738 1.00 88.50 68 SER A N 1
ATOM 539 C CA . SER A 1 68 ? -0.306 6.799 -2.914 1.00 88.50 68 SER A CA 1
ATOM 540 C C . SER A 1 68 ? 1.053 6.149 -3.158 1.00 88.50 68 SER A C 1
ATOM 542 O O . SER A 1 68 ? 1.139 4.927 -3.270 1.00 88.50 68 SER A O 1
ATOM 544 N N . ALA A 1 69 ? 2.125 6.945 -3.116 1.00 88.00 69 ALA A N 1
ATOM 545 C CA . ALA A 1 69 ? 3.499 6.441 -3.132 1.00 88.00 69 ALA A CA 1
ATOM 546 C C . ALA A 1 69 ? 3.762 5.414 -2.015 1.00 88.00 69 ALA A C 1
ATOM 548 O O . ALA A 1 69 ? 4.520 4.475 -2.220 1.00 88.00 69 ALA A O 1
ATOM 549 N N . LEU A 1 70 ? 3.074 5.537 -0.869 1.00 89.19 70 LEU A N 1
ATOM 550 C CA . LEU A 1 70 ? 3.132 4.550 0.214 1.00 89.19 70 LEU A CA 1
ATOM 551 C C . LEU A 1 70 ? 2.702 3.152 -0.263 1.00 89.19 70 LEU A C 1
ATOM 553 O O . LEU A 1 70 ? 3.255 2.158 0.186 1.00 89.19 70 LEU A O 1
ATOM 557 N N . ASN A 1 71 ? 1.740 3.076 -1.184 1.00 90.88 71 ASN A N 1
ATOM 558 C CA . ASN A 1 71 ? 1.246 1.832 -1.771 1.00 90.88 71 ASN A CA 1
ATOM 559 C C . ASN A 1 71 ? 2.003 1.417 -3.045 1.00 90.88 71 ASN A C 1
ATOM 561 O O . ASN A 1 71 ? 1.505 0.587 -3.805 1.00 90.88 71 ASN A O 1
ATOM 565 N N . GLY A 1 72 ? 3.151 2.029 -3.327 1.00 87.75 72 GLY A N 1
ATOM 566 C CA . GLY A 1 72 ? 3.906 1.810 -4.551 1.00 87.75 72 GLY A CA 1
ATOM 567 C C . GLY A 1 72 ? 5.313 1.311 -4.290 1.00 87.75 72 GLY A C 1
ATOM 568 O O . GLY A 1 72 ? 5.945 1.693 -3.309 1.00 87.75 72 GLY A O 1
ATOM 569 N N . ILE A 1 73 ? 5.823 0.508 -5.217 1.00 85.62 73 ILE A N 1
ATOM 570 C CA . ILE A 1 73 ? 7.243 0.169 -5.306 1.00 85.62 73 ILE A CA 1
ATOM 571 C C . ILE A 1 73 ? 7.709 0.265 -6.767 1.00 85.62 73 ILE A C 1
ATOM 573 O O . ILE A 1 73 ? 6.972 -0.161 -7.663 1.00 85.62 73 ILE A O 1
ATOM 577 N N . PRO A 1 74 ? 8.896 0.837 -7.034 1.00 84.06 74 PRO A N 1
ATOM 578 C CA . PRO A 1 74 ? 9.525 0.757 -8.345 1.00 84.06 74 PRO A CA 1
ATOM 579 C C . PRO A 1 74 ? 10.122 -0.642 -8.542 1.00 84.06 74 PRO A C 1
ATOM 581 O O . PRO A 1 74 ? 10.882 -1.105 -7.693 1.00 84.06 74 PRO A O 1
ATOM 584 N N . LEU A 1 75 ? 9.793 -1.310 -9.648 1.00 77.88 75 LEU A N 1
ATOM 585 C CA . LEU A 1 75 ? 10.339 -2.627 -9.995 1.00 77.88 75 LEU A CA 1
ATOM 586 C C . LEU A 1 75 ? 10.993 -2.585 -11.377 1.00 77.88 75 LEU A C 1
ATOM 588 O O . LEU A 1 75 ? 10.379 -2.139 -12.347 1.00 77.88 75 LEU A O 1
ATOM 592 N N . ASP A 1 76 ? 12.233 -3.055 -11.469 1.00 71.31 76 ASP A N 1
ATOM 593 C CA . ASP A 1 76 ? 12.967 -3.232 -12.716 1.00 71.31 76 ASP A CA 1
ATOM 594 C C . ASP A 1 76 ? 12.636 -4.595 -13.348 1.00 71.31 76 ASP A C 1
ATOM 596 O O . ASP A 1 76 ? 12.763 -5.646 -12.727 1.00 71.31 76 ASP A O 1
ATOM 600 N N . ASN A 1 77 ? 12.189 -4.599 -14.609 1.00 55.44 77 ASN A N 1
ATOM 601 C CA . ASN A 1 77 ? 12.025 -5.816 -15.422 1.00 55.44 77 ASN A CA 1
ATOM 602 C C . ASN A 1 77 ? 11.234 -6.981 -14.783 1.00 55.44 77 ASN A C 1
ATOM 604 O O . ASN A 1 77 ? 11.529 -8.159 -15.018 1.00 55.44 77 ASN A O 1
ATOM 608 N N . ILE A 1 78 ? 10.162 -6.688 -14.044 1.00 53.22 78 ILE A N 1
ATOM 609 C CA . ILE A 1 78 ? 9.188 -7.709 -13.644 1.00 53.22 78 ILE A CA 1
ATOM 610 C C . ILE A 1 78 ? 7.968 -7.598 -14.555 1.00 53.22 78 ILE A C 1
ATOM 612 O O . ILE A 1 78 ? 7.092 -6.774 -14.339 1.00 53.22 78 ILE A O 1
ATOM 616 N N . TYR A 1 79 ? 7.894 -8.467 -15.568 1.00 49.03 79 TYR A N 1
ATOM 617 C CA . TYR A 1 79 ? 6.694 -8.638 -16.390 1.00 49.03 79 TYR A CA 1
ATOM 618 C C . TYR A 1 79 ? 5.536 -9.152 -15.521 1.00 49.03 79 TYR A C 1
ATOM 620 O O . TYR A 1 79 ? 5.393 -10.362 -15.317 1.00 49.03 79 TYR A O 1
ATOM 628 N N . HIS A 1 80 ? 4.717 -8.236 -15.009 1.00 53.03 80 HIS A N 1
ATOM 629 C CA . HIS A 1 80 ? 3.501 -8.521 -14.248 1.00 53.03 80 HIS A CA 1
ATOM 630 C C . HIS A 1 80 ? 2.277 -7.987 -14.982 1.00 53.03 80 HIS A C 1
ATOM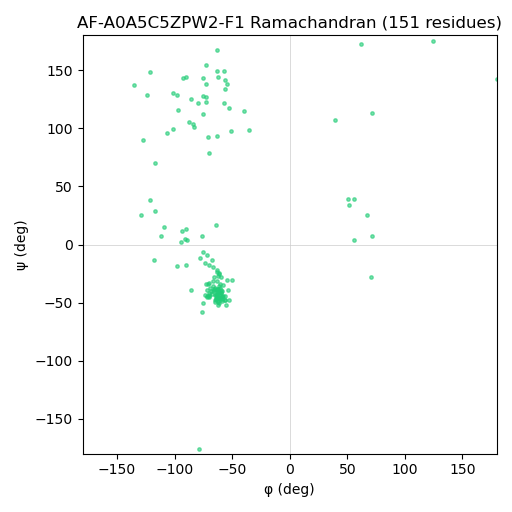 632 O O . HIS A 1 80 ? 1.625 -7.028 -14.586 1.00 53.03 80 HIS A O 1
ATOM 638 N N . THR A 1 81 ? 1.940 -8.633 -16.094 1.00 42.16 81 THR A N 1
ATOM 639 C CA . THR A 1 81 ? 0.659 -8.389 -16.748 1.00 42.16 81 THR A CA 1
ATOM 640 C C . THR A 1 81 ? -0.423 -9.226 -16.060 1.00 42.16 81 THR A C 1
ATOM 642 O O . THR A 1 81 ? -0.548 -10.425 -16.296 1.00 42.16 81 THR A O 1
ATOM 645 N N . GLY A 1 82 ? -1.217 -8.594 -15.192 1.00 49.69 82 GLY A N 1
ATOM 646 C CA . GLY A 1 82 ? -2.474 -9.161 -14.692 1.00 49.69 82 GLY A CA 1
ATOM 647 C C . GLY A 1 82 ? -2.616 -9.267 -13.173 1.00 49.69 82 GLY A C 1
ATOM 648 O O . GLY A 1 82 ? -1.716 -8.966 -12.396 1.00 49.69 82 GLY A O 1
ATOM 649 N N . SER A 1 83 ? -3.809 -9.694 -12.767 1.00 57.25 83 SER A N 1
ATOM 650 C CA . SER A 1 83 ? -4.189 -9.947 -11.377 1.00 57.25 83 SER A CA 1
ATOM 651 C C . SER A 1 83 ? -3.575 -11.254 -10.870 1.00 57.25 83 SER A C 1
ATOM 653 O O . SER A 1 83 ? -3.530 -12.247 -11.597 1.00 57.25 83 SER A O 1
ATOM 655 N N . HIS A 1 84 ? -3.164 -11.279 -9.599 1.00 73.19 84 HIS A N 1
ATOM 656 C CA . HIS A 1 84 ? -2.752 -12.495 -8.893 1.00 73.19 84 HIS A CA 1
ATOM 657 C C . HIS A 1 84 ? -3.844 -12.874 -7.896 1.00 73.19 84 HIS A C 1
ATOM 659 O O . HIS A 1 84 ? -3.840 -12.347 -6.783 1.00 73.19 84 HIS A O 1
ATOM 665 N N . PRO A 1 85 ? -4.775 -13.790 -8.230 1.00 74.00 85 PRO A N 1
ATOM 666 C CA . PRO A 1 85 ? -5.941 -14.065 -7.389 1.00 74.00 85 PRO A CA 1
ATOM 667 C C . PRO A 1 85 ? -5.578 -14.398 -5.939 1.00 74.00 85 PRO A C 1
ATOM 669 O O . PRO A 1 85 ? -6.208 -13.902 -5.010 1.00 74.00 85 PRO A O 1
ATOM 672 N N . ASN A 1 86 ? -4.502 -15.161 -5.737 1.00 74.19 86 ASN A N 1
ATOM 673 C CA . ASN A 1 86 ? -4.036 -15.537 -4.404 1.00 74.19 86 ASN A CA 1
ATOM 674 C C . ASN A 1 86 ? -3.385 -14.374 -3.638 1.00 74.19 86 ASN A C 1
ATOM 676 O O . ASN A 1 86 ? -3.529 -14.286 -2.420 1.00 74.19 86 ASN A O 1
ATOM 680 N N . TYR A 1 87 ? -2.696 -13.466 -4.332 1.00 77.75 87 TYR A N 1
ATOM 681 C CA . TYR A 1 87 ? -2.153 -12.247 -3.729 1.00 77.75 87 TYR A CA 1
ATOM 682 C C . TYR A 1 87 ? -3.279 -11.278 -3.350 1.00 77.75 87 TYR A C 1
ATOM 684 O O . TYR A 1 87 ? -3.311 -10.768 -2.229 1.00 77.75 87 TYR A O 1
ATOM 692 N N . ASN A 1 88 ? -4.254 -11.100 -4.246 1.00 84.31 88 ASN A N 1
ATOM 693 C CA . ASN A 1 88 ? -5.450 -10.298 -4.008 1.00 84.31 88 ASN A CA 1
ATOM 694 C C . ASN A 1 88 ? -6.252 -10.849 -2.822 1.00 84.31 88 ASN A C 1
ATOM 696 O O . ASN A 1 88 ? -6.698 -10.085 -1.968 1.00 84.31 88 ASN A O 1
ATOM 700 N N . GLU A 1 89 ? -6.393 -12.169 -2.721 1.00 82.19 89 GLU A N 1
ATOM 701 C CA . GLU A 1 89 ? -7.063 -12.818 -1.596 1.00 82.19 89 GLU A CA 1
ATOM 702 C C . GLU A 1 89 ? -6.273 -12.687 -0.284 1.00 82.19 89 GLU A C 1
ATOM 704 O O . GLU A 1 89 ? -6.858 -12.410 0.765 1.00 82.19 89 GLU A O 1
ATOM 709 N N . ALA A 1 90 ? -4.942 -12.805 -0.320 1.00 82.50 90 ALA A N 1
ATOM 710 C CA . ALA A 1 90 ? -4.100 -12.575 0.853 1.00 82.50 90 ALA A CA 1
ATOM 711 C C . ALA A 1 90 ? -4.261 -11.146 1.394 1.00 82.50 90 ALA A C 1
ATOM 713 O O . ALA A 1 90 ? -4.499 -10.962 2.590 1.00 82.50 90 ALA A O 1
ATOM 714 N N . TRP A 1 91 ? -4.211 -10.142 0.515 1.00 89.50 91 TRP A N 1
ATOM 715 C CA . TRP A 1 91 ? -4.455 -8.755 0.900 1.00 89.50 91 TRP A CA 1
ATOM 716 C C . TRP A 1 91 ? -5.872 -8.530 1.409 1.00 89.50 91 TRP A C 1
ATOM 718 O O . TRP A 1 91 ? -6.040 -7.888 2.443 1.00 89.50 91 TRP A O 1
ATOM 728 N N . ARG A 1 92 ? -6.890 -9.100 0.752 1.00 90.38 92 ARG A N 1
ATOM 729 C CA . ARG A 1 92 ? -8.279 -9.030 1.230 1.00 90.38 92 ARG A CA 1
ATOM 730 C C . ARG A 1 92 ? -8.376 -9.494 2.684 1.00 90.38 92 ARG A C 1
ATOM 732 O O . ARG A 1 92 ? -8.935 -8.781 3.510 1.00 90.38 92 ARG A O 1
ATOM 739 N N . ARG A 1 93 ? -7.770 -10.636 3.023 1.00 88.62 93 ARG A N 1
ATOM 740 C CA . ARG A 1 93 ? -7.771 -11.178 4.394 1.00 88.62 93 ARG A CA 1
ATOM 741 C C . ARG A 1 93 ? -7.061 -10.277 5.396 1.00 88.62 93 ARG A C 1
ATOM 743 O O . ARG A 1 93 ? -7.551 -10.116 6.510 1.00 88.62 93 ARG A O 1
ATOM 750 N N . VAL A 1 94 ? -5.929 -9.685 5.018 1.00 90.75 94 VAL A N 1
ATOM 751 C CA . VAL A 1 94 ? -5.203 -8.730 5.871 1.00 90.75 94 VAL A CA 1
ATOM 752 C C . VAL A 1 94 ? -6.067 -7.503 6.155 1.00 90.75 94 VAL A C 1
ATOM 754 O O . VAL A 1 94 ? -6.232 -7.134 7.317 1.00 90.75 94 VAL A O 1
ATOM 757 N N . LEU A 1 95 ? -6.666 -6.915 5.116 1.00 94.75 95 LEU A N 1
ATOM 758 C CA . LEU A 1 95 ? -7.528 -5.742 5.249 1.00 94.75 95 LEU A CA 1
ATOM 759 C C . LEU A 1 95 ? -8.752 -6.043 6.123 1.00 94.75 95 LEU A C 1
ATOM 761 O O . LEU A 1 95 ? -9.046 -5.271 7.034 1.00 94.75 95 LEU A O 1
ATOM 765 N N . GLU A 1 96 ? -9.418 -7.184 5.921 1.00 95.00 96 GLU A N 1
ATOM 766 C CA . GLU A 1 96 ? -10.560 -7.579 6.755 1.00 95.00 96 GLU A CA 1
ATOM 767 C C . GLU A 1 96 ? -10.159 -7.861 8.207 1.00 95.00 96 GLU A C 1
ATOM 769 O O . GLU A 1 96 ? -10.854 -7.430 9.127 1.00 95.00 96 GLU A O 1
ATOM 774 N N . LYS A 1 97 ? -9.006 -8.501 8.448 1.00 94.31 97 LYS A N 1
ATOM 775 C CA . LYS A 1 97 ? -8.499 -8.733 9.811 1.00 94.31 97 LYS A CA 1
ATOM 776 C C . LYS A 1 97 ? -8.232 -7.414 10.541 1.00 94.31 97 LYS A C 1
ATOM 778 O O . LYS A 1 97 ? -8.642 -7.255 11.691 1.00 94.31 97 LYS A O 1
ATOM 783 N N . ILE A 1 98 ? -7.576 -6.455 9.884 1.00 94.06 98 ILE A N 1
ATOM 784 C CA . ILE A 1 98 ? -7.330 -5.129 10.468 1.00 94.06 98 ILE A CA 1
ATOM 785 C C . ILE A 1 98 ? -8.664 -4.405 10.701 1.00 94.06 98 ILE A C 1
ATOM 787 O O . ILE A 1 98 ? -8.878 -3.857 11.785 1.00 94.06 98 ILE A O 1
ATOM 791 N N . ASN A 1 99 ? -9.589 -4.448 9.736 1.00 95.50 99 ASN A N 1
ATOM 792 C CA . ASN A 1 99 ? -10.906 -3.819 9.846 1.00 95.50 99 ASN A CA 1
ATOM 793 C C . ASN A 1 99 ? -11.717 -4.346 11.035 1.00 95.50 99 ASN A C 1
ATOM 795 O O . ASN A 1 99 ? -12.280 -3.546 11.785 1.00 95.50 99 ASN A O 1
ATOM 799 N N . ALA A 1 100 ? -11.737 -5.668 11.218 1.00 95.56 100 ALA A N 1
ATOM 80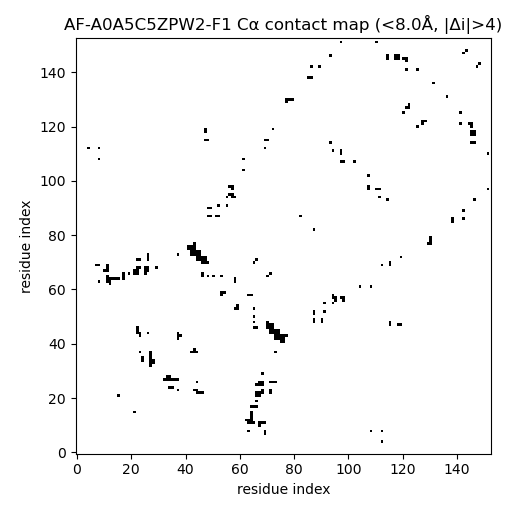0 C CA . ALA A 1 100 ? -12.472 -6.353 12.277 1.00 95.56 100 ALA A CA 1
ATOM 801 C C . ALA A 1 100 ? -11.830 -6.201 13.667 1.00 95.56 100 ALA A C 1
ATOM 803 O O . ALA A 1 100 ? -12.482 -6.464 14.677 1.00 95.56 100 ALA A O 1
ATOM 804 N N . SER A 1 101 ? -10.566 -5.771 13.751 1.00 95.00 101 SER A N 1
ATOM 805 C CA . SER A 1 101 ? -9.899 -5.566 15.039 1.00 95.00 101 SER A CA 1
ATOM 806 C C . SER A 1 101 ? -10.583 -4.475 15.879 1.00 95.00 101 SER A C 1
ATOM 808 O O . SER A 1 101 ? -11.116 -3.491 15.354 1.00 95.00 101 SER A O 1
ATOM 810 N N . LYS A 1 102 ? -10.513 -4.615 17.210 1.00 95.06 102 LYS A N 1
ATOM 811 C CA . LYS A 1 102 ? -11.020 -3.625 18.185 1.00 95.06 102 LYS A CA 1
ATOM 812 C C . LYS A 1 102 ? -10.116 -2.388 18.338 1.00 95.06 102 LYS A C 1
ATOM 814 O O . LYS A 1 102 ? -10.329 -1.584 19.237 1.00 95.06 102 LYS A O 1
ATOM 819 N N . LYS A 1 103 ? -9.090 -2.253 17.494 1.00 93.12 103 LYS A N 1
ATOM 820 C CA . LYS A 1 103 ? -8.102 -1.171 17.557 1.00 93.12 103 LYS A CA 1
ATOM 821 C C . LYS A 1 103 ? -8.700 0.163 17.092 1.00 93.12 103 LYS A C 1
ATOM 823 O O . LYS A 1 103 ? -9.663 0.183 16.317 1.00 93.12 103 LYS A O 1
ATOM 828 N N . SER A 1 104 ? -8.128 1.269 17.565 1.00 94.00 104 SER A N 1
ATOM 829 C CA . SER A 1 104 ? -8.521 2.620 17.150 1.00 94.00 104 SER A CA 1
ATOM 830 C C . SER A 1 104 ? -8.257 2.848 15.658 1.00 94.00 104 SER A C 1
ATOM 832 O O . SER A 1 104 ? -7.571 2.060 15.003 1.00 94.00 104 SER A O 1
ATOM 834 N N . ILE A 1 105 ? -8.799 3.934 15.100 1.00 89.38 105 ILE A N 1
ATOM 835 C CA . ILE A 1 105 ? -8.558 4.275 13.694 1.00 89.38 105 ILE A CA 1
ATOM 836 C C . ILE A 1 105 ? -7.061 4.468 13.418 1.00 89.38 105 ILE A C 1
ATOM 838 O O . ILE A 1 105 ? -6.549 3.863 12.486 1.00 89.38 105 ILE A O 1
ATOM 842 N N . TYR A 1 106 ? -6.356 5.179 14.302 1.00 88.81 106 TYR A N 1
ATOM 843 C CA . TYR A 1 106 ? -4.916 5.420 14.208 1.00 88.81 106 TYR A CA 1
ATOM 844 C C . TYR A 1 106 ? -4.114 4.118 14.259 1.00 88.81 106 TYR A C 1
ATOM 846 O O . TYR A 1 106 ? -3.299 3.854 13.386 1.00 88.81 106 TYR A O 1
ATOM 854 N N . GLN A 1 107 ? -4.436 3.223 15.193 1.00 90.75 107 GLN A N 1
ATOM 855 C CA . GLN A 1 107 ? -3.782 1.914 15.271 1.00 90.75 107 GLN A CA 1
ATOM 856 C C . GLN A 1 107 ? -4.043 1.050 14.024 1.00 90.75 107 GLN A C 1
ATOM 858 O O . GLN A 1 107 ? -3.203 0.246 13.627 1.00 90.75 107 GLN A O 1
ATOM 863 N N . LYS A 1 108 ? -5.209 1.186 13.377 1.00 92.50 108 LYS A N 1
ATOM 864 C CA . LYS A 1 108 ? -5.489 0.504 12.102 1.00 92.50 108 LYS A CA 1
ATOM 865 C C . LYS A 1 108 ? -4.679 1.089 10.944 1.00 92.50 108 LYS A C 1
ATOM 867 O O . LYS A 1 108 ? -4.296 0.329 10.057 1.00 92.50 108 LYS A O 1
ATOM 872 N N . GLU A 1 109 ? -4.412 2.394 10.952 1.00 90.25 109 GLU A N 1
ATOM 873 C CA . GLU A 1 109 ? -3.498 3.042 9.999 1.00 90.25 109 GLU A CA 1
ATOM 874 C C . GLU A 1 109 ? -2.084 2.486 10.158 1.00 90.25 109 GLU A C 1
ATOM 876 O O . GLU A 1 109 ? -1.503 2.021 9.180 1.00 90.25 109 GLU A O 1
ATOM 881 N N . GLU A 1 110 ? -1.574 2.427 11.389 1.00 88.00 110 GLU A N 1
ATOM 882 C CA . GLU A 1 110 ? -0.253 1.864 11.690 1.00 88.00 110 GLU A CA 1
ATOM 883 C C . GLU A 1 110 ? -0.127 0.410 11.230 1.00 88.00 110 GLU A C 1
ATOM 885 O O . GLU A 1 110 ? 0.853 0.040 10.583 1.00 88.00 110 GLU A O 1
ATOM 890 N N . LEU A 1 111 ? -1.146 -0.417 11.492 1.00 91.25 111 LEU A N 1
ATOM 891 C CA . LEU A 1 111 ? -1.164 -1.801 11.020 1.00 91.25 111 LEU A CA 1
ATOM 892 C C . LEU A 1 111 ? -1.182 -1.905 9.493 1.00 91.25 111 LEU A C 1
ATOM 894 O O . LEU A 1 111 ? -0.536 -2.796 8.938 1.00 91.25 111 LEU A O 1
ATOM 898 N N . LEU A 1 112 ? -1.916 -1.024 8.808 1.00 93.00 112 LEU A N 1
ATOM 899 C CA . LEU A 1 112 ? -1.952 -0.997 7.347 1.00 93.00 112 LEU A CA 1
ATOM 900 C C . LEU A 1 112 ? -0.577 -0.626 6.779 1.00 93.00 112 LEU A C 1
ATOM 902 O O . LEU A 1 112 ? -0.075 -1.322 5.899 1.00 93.00 112 LEU A O 1
ATOM 906 N N . ILE A 1 113 ? 0.050 0.422 7.316 1.00 89.25 113 ILE A N 1
ATOM 907 C CA . ILE A 1 113 ? 1.399 0.864 6.941 1.00 89.25 113 ILE A CA 1
ATOM 908 C C . ILE A 1 113 ? 2.413 -0.261 7.172 1.00 89.25 113 ILE A C 1
ATOM 910 O O . ILE A 1 113 ? 3.200 -0.578 6.280 1.00 89.25 113 ILE A O 1
ATOM 914 N N . ALA A 1 114 ? 2.369 -0.911 8.337 1.00 87.00 114 ALA A N 1
ATOM 915 C CA . ALA A 1 114 ? 3.259 -2.019 8.664 1.00 87.00 114 ALA A CA 1
ATOM 916 C C . ALA A 1 114 ? 3.069 -3.211 7.710 1.00 87.00 114 ALA A C 1
ATOM 918 O O . ALA A 1 114 ? 4.049 -3.814 7.267 1.00 87.00 114 ALA A O 1
ATOM 919 N N . ALA A 1 115 ? 1.823 -3.536 7.348 1.00 89.19 115 ALA A N 1
ATOM 920 C CA . ALA A 1 115 ? 1.527 -4.589 6.380 1.00 89.19 115 ALA A CA 1
ATOM 921 C C . ALA A 1 115 ? 2.071 -4.256 4.981 1.00 89.19 115 ALA A C 1
ATOM 923 O O . ALA A 1 115 ? 2.660 -5.125 4.338 1.00 89.19 115 ALA A O 1
ATOM 924 N N . ILE A 1 116 ? 1.923 -3.004 4.532 1.00 89.62 116 ILE A N 1
ATOM 925 C CA . ILE A 1 116 ? 2.480 -2.516 3.262 1.00 89.62 116 ILE A CA 1
ATOM 926 C C . ILE A 1 116 ? 4.006 -2.634 3.279 1.00 89.62 116 ILE A C 1
ATOM 928 O O . ILE A 1 116 ? 4.583 -3.240 2.381 1.00 89.62 116 ILE A O 1
ATOM 932 N N . ALA A 1 117 ? 4.667 -2.133 4.325 1.00 84.75 117 ALA A N 1
ATOM 933 C CA . ALA A 1 117 ? 6.122 -2.187 4.448 1.00 84.75 117 ALA A CA 1
ATOM 934 C C . ALA A 1 117 ? 6.651 -3.633 4.442 1.00 84.75 117 ALA A C 1
ATOM 936 O O . ALA A 1 117 ? 7.645 -3.942 3.781 1.00 84.75 117 ALA A O 1
ATOM 937 N N . LYS A 1 118 ? 5.960 -4.548 5.132 1.00 82.81 118 LYS A N 1
ATOM 938 C CA . LYS A 1 118 ? 6.316 -5.972 5.161 1.00 82.81 118 LYS A CA 1
ATOM 939 C C . LYS A 1 118 ? 6.135 -6.639 3.795 1.00 82.81 118 LYS A C 1
ATOM 941 O O . LYS A 1 118 ? 6.989 -7.428 3.391 1.00 82.81 118 LYS A O 1
ATOM 946 N N . ALA A 1 119 ? 5.065 -6.308 3.071 1.00 82.62 119 ALA A N 1
ATOM 947 C CA . ALA A 1 119 ? 4.850 -6.783 1.709 1.00 82.62 119 ALA A CA 1
ATOM 948 C C . ALA A 1 119 ? 5.913 -6.238 0.743 1.00 82.62 119 ALA A C 1
ATOM 950 O O . ALA A 1 119 ? 6.476 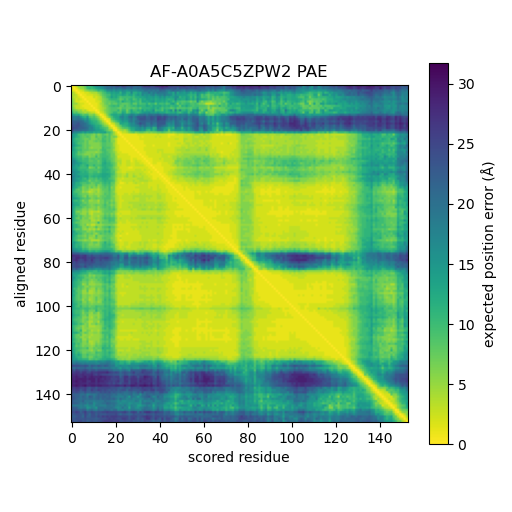-7.020 -0.017 1.00 82.62 119 ALA A O 1
ATOM 951 N N . ASN A 1 120 ? 6.263 -4.950 0.835 1.00 81.56 120 ASN A N 1
ATOM 952 C CA . ASN A 1 120 ? 7.339 -4.332 0.048 1.00 81.56 120 ASN A CA 1
ATOM 953 C C . ASN A 1 120 ? 8.653 -5.070 0.234 1.00 81.56 120 ASN A C 1
ATOM 955 O O . ASN A 1 120 ? 9.261 -5.513 -0.738 1.00 81.56 120 ASN A O 1
ATOM 959 N N . LYS A 1 121 ? 9.048 -5.272 1.494 1.00 78.81 121 LYS A N 1
ATOM 960 C CA . LYS A 1 121 ? 10.252 -6.023 1.841 1.00 78.81 121 LYS A CA 1
ATOM 961 C C . LYS A 1 121 ? 10.221 -7.433 1.250 1.00 78.81 121 LYS A C 1
ATOM 963 O O . LYS A 1 121 ? 11.195 -7.872 0.654 1.00 78.81 121 LYS A O 1
ATOM 968 N N . ALA A 1 122 ? 9.089 -8.131 1.350 1.00 74.81 122 ALA A N 1
ATOM 969 C CA . ALA A 1 122 ? 8.943 -9.473 0.792 1.00 74.81 122 ALA A CA 1
ATOM 970 C C . ALA A 1 122 ? 8.993 -9.513 -0.746 1.00 74.81 122 ALA A C 1
ATOM 972 O O . ALA A 1 122 ? 9.454 -10.510 -1.299 1.00 74.81 122 ALA A O 1
ATOM 973 N N . ILE A 1 123 ? 8.526 -8.468 -1.437 1.00 76.62 123 ILE A N 1
ATOM 974 C CA . ILE A 1 123 ? 8.622 -8.362 -2.900 1.00 76.62 123 ILE A CA 1
ATOM 975 C C . ILE A 1 123 ? 10.070 -8.096 -3.325 1.00 76.62 123 ILE A C 1
ATOM 977 O O . ILE A 1 123 ? 10.540 -8.752 -4.250 1.00 76.62 123 ILE A O 1
ATOM 981 N N . LEU A 1 124 ? 10.772 -7.191 -2.637 1.00 74.06 124 LEU A N 1
ATOM 982 C CA . LEU A 1 124 ? 12.147 -6.798 -2.967 1.00 74.06 124 LEU A CA 1
ATOM 983 C C . LEU A 1 124 ? 13.186 -7.872 -2.603 1.00 74.06 124 LEU A C 1
ATOM 985 O O . LEU A 1 124 ? 14.094 -8.137 -3.381 1.00 74.06 124 LEU A O 1
ATOM 989 N N . GLU A 1 125 ? 13.062 -8.491 -1.426 1.00 69.31 125 GLU A N 1
ATOM 990 C CA . GLU A 1 125 ? 14.050 -9.449 -0.896 1.00 69.31 125 GLU A CA 1
ATOM 991 C C . GLU A 1 125 ? 13.670 -10.917 -1.141 1.00 69.31 125 GLU A C 1
ATOM 993 O O . GLU A 1 125 ? 14.493 -11.825 -1.003 1.00 69.31 125 GLU A O 1
ATOM 998 N N . GLY A 1 126 ? 12.398 -11.191 -1.435 1.00 63.62 126 GLY A N 1
ATOM 999 C CA . GLY A 1 126 ? 11.931 -12.533 -1.765 1.00 63.62 126 GLY A CA 1
ATOM 1000 C C . GLY A 1 126 ? 12.269 -12.922 -3.206 1.00 63.62 126 GLY A C 1
ATOM 1001 O O . GLY A 1 126 ? 12.860 -12.142 -3.946 1.00 63.62 126 GLY A O 1
ATOM 1002 N N . PRO A 1 127 ? 11.821 -14.098 -3.683 1.00 53.41 127 PRO A N 1
ATOM 1003 C CA . PRO A 1 127 ? 11.901 -14.448 -5.104 1.00 53.41 127 PRO A CA 1
ATOM 1004 C C . PRO A 1 127 ? 11.045 -13.530 -6.009 1.00 53.41 127 PRO A C 1
ATOM 1006 O O . PRO A 1 127 ? 10.760 -13.908 -7.139 1.00 53.41 127 PRO A O 1
ATOM 1009 N N . GLY A 1 128 ? 10.614 -12.356 -5.532 1.00 52.81 128 GLY A N 1
ATOM 1010 C CA . GLY A 1 128 ? 9.628 -11.480 -6.147 1.00 52.81 128 GLY A CA 1
ATOM 1011 C C . GLY A 1 128 ? 8.262 -12.143 -6.285 1.00 52.81 128 GLY A C 1
ATOM 1012 O O . GLY A 1 128 ? 8.094 -13.355 -6.112 1.00 52.81 128 GLY A O 1
ATOM 1013 N N . LEU A 1 129 ? 7.263 -11.365 -6.694 1.00 53.62 129 LEU A N 1
ATOM 1014 C CA . LEU A 1 129 ? 6.191 -11.959 -7.476 1.00 53.62 129 LEU A CA 1
ATOM 1015 C C . LEU A 1 129 ? 6.816 -12.304 -8.843 1.00 53.62 129 LEU A C 1
ATOM 1017 O O . LEU A 1 129 ? 6.733 -11.535 -9.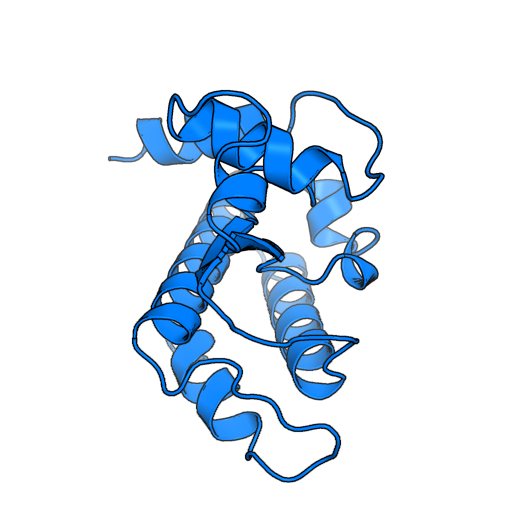788 1.00 53.62 129 LEU A O 1
ATOM 1021 N N . ARG A 1 130 ? 7.563 -13.402 -8.974 1.00 46.62 130 ARG A N 1
ATOM 1022 C CA . ARG A 1 130 ? 8.116 -13.790 -10.282 1.00 46.62 130 ARG A CA 1
ATOM 1023 C C . ARG A 1 130 ? 6.998 -14.317 -11.181 1.00 46.62 130 ARG A C 1
ATOM 1025 O O . ARG A 1 130 ? 6.121 -15.048 -10.714 1.00 46.62 130 ARG A O 1
ATOM 1032 N N . LYS A 1 131 ? 7.046 -13.916 -12.458 1.00 45.16 131 LYS A N 1
ATOM 1033 C CA . LYS A 1 131 ? 6.138 -14.265 -13.564 1.00 45.16 131 LYS A CA 1
ATOM 1034 C C . LYS A 1 131 ? 5.640 -15.708 -13.441 1.00 45.16 131 LYS A C 1
ATOM 1036 O O . LYS A 1 131 ? 6.323 -16.646 -13.828 1.00 45.16 131 LYS A O 1
ATOM 1041 N N . THR A 1 132 ? 4.442 -15.881 -12.902 1.00 37.78 132 THR A N 1
ATOM 1042 C CA . THR A 1 132 ? 3.673 -17.109 -13.087 1.00 37.78 132 THR A CA 1
ATOM 1043 C C . THR A 1 132 ? 2.313 -16.683 -13.585 1.00 37.78 132 THR A C 1
ATOM 1045 O O . THR A 1 132 ? 1.391 -16.406 -12.825 1.00 37.78 132 THR A O 1
ATOM 1048 N N . SER A 1 133 ? 2.192 -16.602 -14.909 1.00 39.09 133 SER A N 1
ATOM 1049 C CA . SER A 1 133 ? 0.914 -16.934 -15.519 1.00 39.09 133 SER A CA 1
ATOM 1050 C C . SER A 1 133 ? 0.559 -18.322 -14.991 1.00 39.09 133 SER A C 1
ATOM 1052 O O . SER A 1 133 ? 1.313 -19.263 -15.226 1.00 39.09 133 SER A O 1
ATOM 1054 N N . SER A 1 134 ? -0.538 -18.445 -14.253 1.00 41.22 134 SER A N 1
ATOM 1055 C CA . SER A 1 134 ? -1.064 -19.704 -13.715 1.00 41.22 134 SER A CA 1
ATOM 1056 C C . SER A 1 134 ? -0.267 -20.360 -12.566 1.00 41.22 134 SER A C 1
ATOM 1058 O O . SER A 1 134 ? 0.839 -20.867 -12.716 1.00 41.22 134 SER A O 1
ATOM 1060 N N . ASN A 1 135 ? -0.907 -20.383 -11.394 1.00 43.62 135 ASN A N 1
ATOM 1061 C CA . ASN A 1 135 ? -1.047 -21.540 -10.497 1.00 43.62 135 ASN A CA 1
ATOM 1062 C C . ASN A 1 135 ? 0.193 -22.310 -9.970 1.00 43.62 135 ASN A C 1
ATOM 1064 O O . ASN A 1 135 ? 0.005 -23.310 -9.287 1.00 43.62 135 ASN A O 1
ATOM 1068 N N . THR A 1 136 ? 1.438 -21.910 -10.243 1.00 38.03 136 THR A N 1
ATOM 1069 C CA . THR A 1 136 ? 2.601 -22.808 -10.033 1.00 38.03 136 THR A CA 1
ATOM 1070 C C . THR A 1 136 ? 3.645 -22.339 -9.022 1.00 38.03 136 THR A C 1
ATOM 1072 O O . THR A 1 136 ? 4.405 -23.167 -8.527 1.00 38.03 136 THR A O 1
ATOM 1075 N N . ASN A 1 137 ? 3.634 -21.077 -8.588 1.00 43.12 137 ASN A N 1
ATOM 1076 C CA . ASN A 1 137 ? 4.391 -20.674 -7.401 1.00 43.12 137 ASN A CA 1
ATOM 1077 C C . ASN A 1 137 ? 3.457 -20.661 -6.201 1.00 43.12 137 ASN A C 1
ATOM 1079 O O . ASN A 1 137 ? 2.524 -19.867 -6.182 1.00 43.12 137 ASN A O 1
ATOM 1083 N N . ASN A 1 138 ? 3.713 -21.533 -5.219 1.00 47.50 138 ASN A N 1
ATOM 1084 C CA . ASN A 1 138 ? 2.920 -21.682 -4.000 1.00 47.50 138 ASN A CA 1
ATOM 1085 C C . ASN A 1 138 ? 2.721 -20.304 -3.329 1.00 47.50 138 ASN A C 1
ATOM 1087 O O . ASN A 1 138 ? 3.609 -19.839 -2.606 1.00 47.50 138 ASN A O 1
ATOM 1091 N N . PRO A 1 139 ? 1.574 -19.634 -3.540 1.00 49.09 139 PRO A N 1
ATOM 1092 C CA . PRO A 1 139 ? 1.342 -18.281 -3.046 1.00 49.09 139 PRO A CA 1
ATOM 1093 C C . PRO A 1 139 ? 1.379 -18.269 -1.523 1.00 49.09 139 PRO A C 1
ATOM 1095 O O . PRO A 1 139 ? 1.721 -17.259 -0.922 1.00 49.09 139 PRO A O 1
ATOM 1098 N N . ALA A 1 140 ? 1.127 -19.422 -0.892 1.00 46.16 140 ALA A N 1
ATOM 1099 C CA . ALA A 1 140 ? 1.257 -19.592 0.538 1.00 46.16 140 ALA A CA 1
ATOM 1100 C C . ALA A 1 140 ? 2.684 -19.322 1.043 1.00 46.16 140 ALA A C 1
ATOM 1102 O O . ALA A 1 140 ? 2.814 -18.901 2.182 1.00 46.16 140 ALA A O 1
ATOM 1103 N N . LEU A 1 141 ? 3.753 -19.510 0.255 1.00 45.84 141 LEU A N 1
ATOM 1104 C CA . LEU A 1 141 ? 5.125 -19.168 0.673 1.00 45.84 141 LEU A CA 1
ATOM 1105 C C . LEU A 1 141 ? 5.345 -17.652 0.722 1.00 45.84 141 LEU A C 1
ATOM 1107 O O . LEU A 1 141 ? 5.875 -17.149 1.716 1.00 45.84 141 LEU A O 1
ATOM 1111 N N . PHE A 1 142 ? 4.891 -16.922 -0.302 1.00 51.31 142 PHE A N 1
ATOM 1112 C CA . PHE A 1 142 ? 4.925 -15.459 -0.301 1.00 51.31 142 PHE A CA 1
ATOM 1113 C C . PHE A 1 142 ? 4.000 -14.906 0.790 1.00 51.31 142 PHE A C 1
ATOM 1115 O O . PHE A 1 142 ? 4.446 -14.137 1.632 1.00 51.31 142 PHE A O 1
ATOM 1122 N N . THR A 1 143 ? 2.749 -15.369 0.866 1.00 52.78 143 THR A N 1
ATOM 1123 C CA . THR A 1 143 ? 1.774 -14.955 1.885 1.00 52.78 143 THR A CA 1
ATOM 1124 C C . THR A 1 143 ? 2.256 -15.270 3.305 1.00 52.78 143 THR A C 1
ATOM 1126 O O . THR A 1 143 ? 2.106 -14.434 4.192 1.00 52.78 143 THR A O 1
ATOM 1129 N N . LYS A 1 144 ? 2.904 -16.420 3.547 1.00 53.56 144 LYS A N 1
ATOM 1130 C CA . LYS A 1 144 ? 3.510 -16.743 4.853 1.00 53.56 144 LYS A CA 1
ATOM 1131 C C . LYS A 1 144 ? 4.673 -15.813 5.202 1.00 53.56 144 LYS A C 1
ATOM 1133 O O . LYS A 1 144 ? 4.806 -15.458 6.369 1.00 53.56 144 LYS A O 1
ATOM 1138 N N . ARG A 1 145 ? 5.511 -15.416 4.237 1.00 54.75 145 ARG A N 1
ATOM 1139 C CA . ARG A 1 145 ? 6.636 -14.490 4.472 1.00 54.75 145 ARG A CA 1
ATOM 1140 C C . ARG A 1 145 ? 6.160 -13.040 4.636 1.00 54.75 145 ARG A C 1
ATOM 1142 O O . ARG A 1 145 ? 6.476 -12.410 5.642 1.00 54.75 145 ARG A O 1
ATOM 1149 N N . ALA A 1 146 ? 5.338 -12.553 3.710 1.00 53.22 146 ALA A N 1
ATOM 1150 C CA . ALA A 1 146 ? 4.813 -11.188 3.675 1.00 53.22 146 ALA A CA 1
ATOM 1151 C C . ALA A 1 146 ? 3.784 -10.906 4.782 1.00 53.22 146 ALA A C 1
ATOM 1153 O O . ALA A 1 146 ? 3.750 -9.808 5.321 1.00 53.22 146 ALA A O 1
ATOM 1154 N N . PHE A 1 147 ? 2.978 -11.892 5.190 1.00 56.38 147 PHE A N 1
ATOM 1155 C CA . PHE A 1 147 ? 1.858 -11.680 6.119 1.00 56.38 147 PHE A CA 1
ATOM 1156 C C . PHE A 1 147 ? 1.847 -12.642 7.307 1.00 56.38 147 PHE A C 1
ATOM 1158 O O . PHE A 1 147 ? 0.782 -12.876 7.876 1.00 56.38 147 PHE A O 1
ATOM 1165 N N . ARG A 1 148 ? 3.011 -13.195 7.703 1.00 51.47 148 ARG A N 1
ATOM 1166 C CA . ARG A 1 148 ? 3.141 -14.107 8.861 1.00 51.47 148 ARG A CA 1
ATOM 1167 C C . ARG A 1 148 ? 2.254 -13.628 10.020 1.00 51.47 148 ARG A C 1
ATOM 1169 O O . ARG A 1 148 ? 2.444 -12.518 10.517 1.00 51.47 148 ARG A O 1
ATOM 1176 N N . VAL A 1 149 ? 1.256 -14.452 10.352 1.00 41.22 149 VAL A N 1
ATOM 1177 C CA . VAL A 1 149 ? 0.024 -14.092 11.084 1.00 41.22 149 VAL A CA 1
ATOM 1178 C C . VAL A 1 149 ? 0.289 -13.679 12.538 1.00 41.22 149 VAL A C 1
ATOM 1180 O O . VAL A 1 149 ? -0.524 -12.973 13.133 1.00 41.22 149 VAL A O 1
ATOM 1183 N N . GLU A 1 150 ? 1.451 -14.056 13.068 1.00 40.22 150 GLU A N 1
ATOM 1184 C CA . GLU A 1 150 ? 1.876 -13.870 14.461 1.00 40.22 150 GLU A CA 1
ATOM 1185 C C . GLU A 1 150 ? 2.207 -12.416 14.839 1.00 40.22 150 GLU A C 1
ATOM 1187 O O . GLU A 1 150 ? 2.377 -12.126 16.013 1.00 40.22 150 GLU A O 1
ATOM 1192 N N . THR A 1 151 ? 2.277 -11.485 13.880 1.00 42.00 151 THR A N 1
ATOM 1193 C CA . THR A 1 151 ? 2.654 -10.074 14.137 1.00 42.00 151 THR A CA 1
ATOM 1194 C C . THR A 1 151 ? 1.524 -9.057 13.932 1.00 42.00 151 THR A C 1
ATOM 1196 O O . THR A 1 151 ? 1.771 -7.859 13.986 1.00 42.00 151 THR A O 1
ATOM 1199 N N . ILE A 1 152 ? 0.282 -9.502 13.693 1.00 42.19 152 ILE A N 1
ATOM 1200 C CA . ILE A 1 152 ? -0.891 -8.613 13.504 1.00 42.19 152 ILE A CA 1
ATOM 1201 C C . ILE A 1 152 ? -1.980 -8.915 14.555 1.00 42.19 152 ILE A C 1
ATOM 1203 O O . ILE A 1 152 ? -3.167 -8.965 14.229 1.00 42.19 152 ILE A O 1
ATOM 1207 N N . ALA A 1 153 ? -1.592 -9.210 15.795 1.00 35.09 153 ALA A N 1
ATOM 1208 C CA . ALA A 1 153 ? -2.502 -9.324 16.939 1.00 35.09 153 ALA A CA 1
ATOM 1209 C C . ALA A 1 153 ? -2.181 -8.201 17.932 1.00 35.09 153 ALA A C 1
ATOM 1211 O O . ALA A 1 153 ? -1.006 -8.111 18.330 1.00 35.09 153 ALA A O 1
#